Protein AF-A0A261ASK7-F1 (afdb_monomer)

Mean predicted aligned error: 10.1 Å

Structure (mmCIF, N/CA/C/O backbone):
data_AF-A0A261ASK7-F1
#
_entry.id   AF-A0A261ASK7-F1
#
loop_
_atom_site.group_PDB
_atom_site.id
_atom_site.type_symbol
_atom_site.label_atom_id
_atom_site.label_alt_id
_atom_site.label_comp_id
_atom_site.label_asym_id
_atom_site.label_entity_id
_atom_site.label_seq_id
_atom_site.pdbx_PDB_ins_code
_atom_site.Cartn_x
_atom_site.Cartn_y
_atom_site.Cartn_z
_atom_site.occupancy
_atom_site.B_iso_or_equiv
_atom_site.auth_seq_id
_atom_site.auth_comp_id
_atom_site.auth_asym_id
_atom_site.auth_atom_id
_atom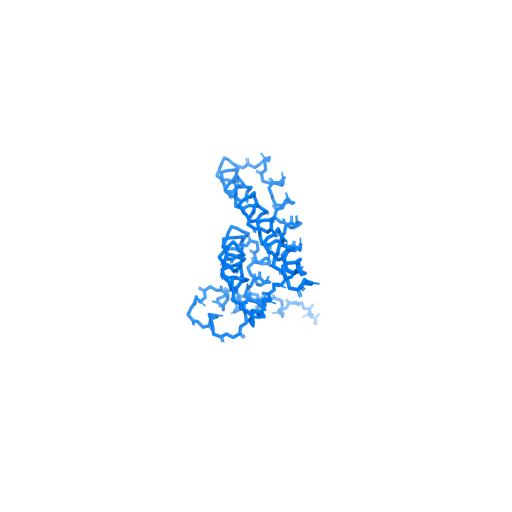_site.pdbx_PDB_model_num
ATOM 1 N N . MET A 1 1 ? 4.995 -22.409 45.321 1.00 31.39 1 MET A N 1
ATOM 2 C CA . MET A 1 1 ? 5.490 -22.522 43.933 1.00 31.39 1 MET A CA 1
ATOM 3 C C . MET A 1 1 ? 4.398 -22.013 43.014 1.00 31.39 1 MET A C 1
ATOM 5 O O . MET A 1 1 ? 3.400 -22.697 42.857 1.00 31.39 1 MET A O 1
ATOM 9 N N . ILE A 1 2 ? 4.539 -20.797 42.491 1.00 29.30 2 ILE A N 1
ATOM 10 C CA . ILE A 1 2 ? 3.655 -20.259 41.452 1.00 29.30 2 ILE A CA 1
ATOM 11 C C . ILE A 1 2 ? 4.586 -19.756 40.350 1.00 29.30 2 ILE A C 1
ATOM 13 O O . ILE A 1 2 ? 5.270 -18.753 40.522 1.00 29.30 2 ILE A O 1
ATOM 17 N N . TYR A 1 3 ? 4.673 -20.516 39.261 1.00 34.22 3 TYR A N 1
ATOM 18 C CA . TYR A 1 3 ? 5.207 -20.041 37.989 1.00 34.22 3 TYR A CA 1
ATOM 19 C C . TYR A 1 3 ? 4.064 -19.310 37.279 1.00 34.22 3 TYR A C 1
ATOM 21 O O . TYR A 1 3 ? 3.026 -19.921 37.044 1.00 34.22 3 TYR A O 1
ATOM 29 N N . SER A 1 4 ? 4.225 -18.026 36.953 1.00 28.73 4 SER A N 1
ATOM 30 C CA . SER A 1 4 ? 3.253 -17.304 36.121 1.00 28.73 4 SER A CA 1
ATOM 31 C C . SER A 1 4 ? 3.891 -16.109 35.400 1.00 28.73 4 SER A C 1
ATOM 33 O O . SER A 1 4 ? 4.009 -15.016 35.940 1.00 28.73 4 SER A O 1
ATOM 35 N N . GLU A 1 5 ? 4.302 -16.355 34.155 1.00 34.03 5 GLU A N 1
ATOM 36 C CA . GLU A 1 5 ? 4.111 -15.471 32.987 1.00 34.03 5 GLU A CA 1
ATOM 37 C C . GLU A 1 5 ? 4.637 -14.013 32.963 1.00 34.03 5 GLU A C 1
ATOM 39 O O . GLU A 1 5 ? 4.159 -13.206 32.168 1.00 34.03 5 GLU A O 1
ATOM 44 N N . SER A 1 6 ? 5.687 -13.639 33.697 1.00 30.03 6 SER A N 1
ATOM 45 C CA . SER A 1 6 ? 6.211 -12.253 33.626 1.00 30.03 6 SER A CA 1
ATOM 46 C C . SER A 1 6 ? 7.087 -11.905 32.403 1.00 30.03 6 SER A C 1
ATOM 48 O O . SER A 1 6 ? 7.513 -10.760 32.270 1.00 30.03 6 SER A O 1
ATOM 50 N N . TRP A 1 7 ? 7.342 -12.828 31.470 1.00 29.64 7 TRP A N 1
ATOM 51 C CA . TRP A 1 7 ? 8.271 -12.583 30.347 1.00 29.64 7 TRP A CA 1
ATOM 52 C C . TRP A 1 7 ? 7.623 -12.003 29.076 1.00 29.64 7 TRP A C 1
ATOM 54 O O . TRP A 1 7 ? 8.335 -11.538 28.188 1.00 29.64 7 TRP A O 1
ATOM 64 N N . LYS A 1 8 ? 6.285 -11.970 28.975 1.00 32.19 8 LYS A N 1
ATOM 65 C CA . LYS A 1 8 ? 5.580 -11.466 27.774 1.00 32.19 8 LYS A CA 1
ATOM 66 C C . LYS A 1 8 ? 5.340 -9.949 27.756 1.00 32.19 8 LYS A C 1
ATOM 68 O O . LYS A 1 8 ? 5.015 -9.409 26.704 1.00 32.19 8 LYS A O 1
ATOM 73 N N . LEU A 1 9 ? 5.518 -9.245 28.877 1.00 36.06 9 LEU A N 1
ATOM 74 C CA . LEU A 1 9 ? 5.141 -7.825 28.994 1.00 36.06 9 LEU A CA 1
ATOM 75 C C . LEU A 1 9 ? 6.312 -6.834 28.845 1.00 36.06 9 LEU A C 1
ATOM 77 O O . LEU A 1 9 ? 6.073 -5.674 28.527 1.00 36.06 9 LEU A O 1
ATOM 81 N N . GLY A 1 10 ? 7.569 -7.268 28.998 1.00 31.44 10 GLY A N 1
ATOM 82 C CA . GLY A 1 10 ? 8.743 -6.382 28.881 1.00 31.44 10 GLY A CA 1
ATOM 83 C C . GLY A 1 10 ? 9.212 -6.136 27.439 1.00 31.44 10 GLY A C 1
ATOM 84 O O . GLY A 1 10 ? 9.495 -5.004 27.051 1.00 31.44 10 GLY A O 1
ATOM 85 N N . PHE A 1 11 ? 9.219 -7.179 26.602 1.00 35.03 11 PHE A N 1
ATOM 86 C CA . PHE A 1 11 ? 9.649 -7.081 25.198 1.00 35.03 11 PHE A CA 1
ATOM 87 C C . PHE A 1 11 ? 8.652 -6.319 24.313 1.00 35.03 11 PHE A C 1
ATOM 89 O O . PHE A 1 11 ? 9.047 -5.633 23.372 1.00 35.03 11 PHE A O 1
ATOM 96 N N . GLY A 1 12 ? 7.358 -6.390 24.639 1.00 35.28 12 GLY A N 1
ATOM 97 C CA . GLY A 1 12 ? 6.292 -5.766 23.857 1.00 35.28 12 GLY A CA 1
ATOM 98 C C . GLY A 1 12 ? 6.194 -4.244 23.990 1.00 35.28 12 GLY A C 1
ATOM 99 O O . GLY A 1 12 ? 5.526 -3.633 23.162 1.00 35.28 12 GLY A O 1
ATOM 100 N N . VAL A 1 13 ? 6.835 -3.632 24.994 1.00 39.91 13 VAL A N 1
ATOM 101 C CA . VAL A 1 13 ? 6.828 -2.172 25.222 1.00 39.91 13 VAL A CA 1
ATOM 102 C C . VAL A 1 13 ? 8.097 -1.526 24.660 1.00 39.91 13 VAL A C 1
ATOM 104 O O . VAL A 1 13 ? 8.025 -0.495 23.996 1.00 39.91 13 VAL A O 1
ATOM 107 N N . GLN A 1 14 ? 9.254 -2.173 24.820 1.00 39.03 14 GLN A N 1
ATOM 108 C CA . GLN A 1 14 ? 10.535 -1.656 24.327 1.00 39.03 14 GLN A CA 1
ATOM 109 C C . GLN A 1 14 ? 10.662 -1.738 22.794 1.00 39.03 14 GLN A C 1
ATOM 111 O O . GLN A 1 14 ? 11.279 -0.873 22.173 1.00 39.03 14 GLN A O 1
ATOM 116 N N . PHE A 1 15 ? 10.022 -2.730 22.165 1.00 43.06 15 PHE A N 1
ATOM 117 C CA . PHE A 1 15 ? 9.934 -2.835 20.704 1.00 43.06 15 PHE A CA 1
ATOM 118 C C . PHE A 1 15 ? 8.861 -1.892 20.117 1.00 43.06 15 PHE A C 1
ATOM 120 O O . PHE A 1 15 ? 9.067 -1.311 19.052 1.00 43.06 15 PHE A O 1
ATOM 127 N N . ARG A 1 16 ? 7.785 -1.617 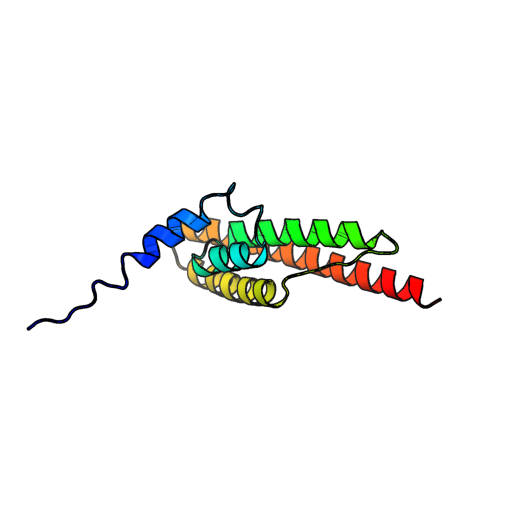20.878 1.00 43.84 16 ARG A N 1
ATOM 128 C CA . ARG A 1 16 ? 6.777 -0.582 20.568 1.00 43.84 16 ARG A CA 1
ATOM 129 C C . ARG A 1 16 ? 7.404 0.813 20.497 1.00 43.84 16 ARG A C 1
ATOM 131 O O . ARG A 1 16 ? 7.103 1.563 19.579 1.00 43.84 16 ARG A O 1
ATOM 138 N N . GLN A 1 17 ? 8.304 1.129 21.435 1.00 46.81 17 GLN A N 1
ATOM 139 C CA . GLN A 1 17 ? 9.055 2.389 21.450 1.00 46.81 17 GLN A CA 1
ATOM 140 C C . GLN A 1 17 ? 10.066 2.469 20.294 1.00 46.81 17 GLN A C 1
ATOM 142 O O . GLN A 1 17 ? 10.216 3.525 19.691 1.00 46.81 17 GLN A O 1
ATOM 147 N N . LYS A 1 18 ? 10.723 1.350 19.948 1.00 50.41 18 LYS A N 1
ATOM 148 C CA . LYS A 1 18 ? 11.684 1.292 18.835 1.00 50.41 18 LYS A CA 1
ATOM 149 C C . LYS A 1 18 ? 11.026 1.604 17.490 1.00 50.41 18 LYS A C 1
ATOM 151 O O . LYS A 1 18 ? 11.521 2.460 16.780 1.00 50.41 18 LYS A O 1
ATOM 156 N N . CYS A 1 19 ? 9.879 1.015 17.161 1.00 50.59 19 CYS A N 1
ATOM 157 C CA . CYS A 1 19 ? 9.236 1.267 15.862 1.00 50.59 19 CYS A CA 1
ATOM 158 C C . CYS A 1 19 ? 8.552 2.642 15.730 1.00 50.59 19 CYS A C 1
ATOM 160 O O . CYS A 1 19 ? 8.049 2.976 14.659 1.00 50.59 19 CYS A O 1
ATOM 162 N N . LEU A 1 20 ? 8.530 3.445 16.799 1.00 51.38 20 LEU A N 1
ATOM 163 C CA . LEU A 1 20 ? 8.017 4.818 16.796 1.00 51.38 20 LEU A CA 1
ATOM 164 C C . LEU A 1 20 ? 9.117 5.869 16.578 1.00 51.38 20 LEU A C 1
ATOM 166 O O . LEU A 1 20 ? 8.794 7.032 16.338 1.00 51.38 20 LEU A O 1
ATOM 170 N N . ASP A 1 21 ? 10.394 5.482 16.622 1.00 53.50 21 ASP A N 1
ATOM 171 C CA . ASP A 1 21 ? 11.505 6.398 16.375 1.00 53.50 21 ASP A CA 1
ATOM 172 C C . ASP A 1 21 ? 11.833 6.455 14.874 1.00 53.50 21 ASP A C 1
ATOM 174 O O . ASP A 1 21 ? 12.490 5.583 14.304 1.00 53.50 21 ASP A O 1
ATOM 178 N N . ARG A 1 22 ? 11.313 7.484 14.200 1.00 49.38 22 ARG A N 1
ATOM 179 C CA . ARG A 1 22 ? 11.429 7.663 12.744 1.00 49.38 22 ARG A CA 1
ATOM 180 C C . ARG A 1 22 ? 12.882 7.881 12.285 1.00 49.38 22 ARG A C 1
ATOM 182 O O . ARG A 1 22 ? 13.169 7.667 11.106 1.00 49.38 22 ARG A O 1
ATOM 189 N N . GLU A 1 23 ? 13.785 8.295 13.182 1.00 47.47 23 GLU A N 1
ATOM 190 C CA . GLU A 1 23 ? 15.163 8.688 12.847 1.00 47.47 23 GLU A CA 1
ATOM 191 C C . GLU A 1 23 ? 16.166 7.525 12.885 1.00 47.47 23 GLU A C 1
ATOM 193 O O . GLU A 1 23 ? 17.071 7.477 12.054 1.00 47.47 23 GLU A O 1
ATOM 198 N N . VAL A 1 24 ? 15.971 6.526 13.754 1.00 46.28 24 VAL A N 1
ATOM 199 C CA . VAL A 1 24 ? 16.860 5.344 13.833 1.00 46.28 24 VAL A CA 1
ATOM 200 C C . VAL A 1 24 ? 16.585 4.334 12.701 1.00 46.28 24 VAL A C 1
ATOM 202 O O . VAL A 1 24 ? 17.468 3.576 12.300 1.00 46.28 24 VAL A O 1
ATOM 205 N N . PHE A 1 25 ? 15.373 4.338 12.134 1.00 46.66 25 PHE A N 1
ATOM 206 C CA . PHE A 1 25 ? 14.896 3.291 11.214 1.00 46.66 25 PHE A CA 1
ATOM 207 C C . PHE A 1 25 ? 15.017 3.612 9.721 1.00 46.66 25 PHE A C 1
ATOM 209 O O . PHE A 1 25 ? 15.035 2.686 8.910 1.00 46.66 25 PHE A O 1
ATOM 216 N N . LYS A 1 26 ? 15.188 4.884 9.338 1.00 44.19 26 LYS A N 1
ATOM 217 C CA . LYS A 1 26 ? 15.446 5.274 7.936 1.00 44.19 26 LYS A CA 1
ATOM 218 C C . LYS A 1 26 ? 16.784 4.740 7.389 1.00 44.19 26 LYS A C 1
ATOM 220 O O . LYS A 1 26 ? 17.020 4.839 6.191 1.00 44.19 26 LYS A O 1
ATOM 225 N N . ILE A 1 27 ? 17.641 4.188 8.257 1.00 48.12 27 ILE A N 1
ATOM 226 C CA . ILE A 1 27 ? 19.047 3.875 7.968 1.00 48.12 27 ILE A CA 1
ATOM 227 C C . ILE A 1 27 ? 19.314 2.364 7.785 1.00 48.12 27 ILE A C 1
ATOM 229 O O . ILE A 1 27 ? 20.294 2.023 7.131 1.00 48.12 27 ILE A O 1
ATOM 233 N N . VAL A 1 28 ? 18.479 1.442 8.303 1.00 47.84 28 VAL A N 1
ATOM 234 C CA . VAL A 1 28 ? 18.893 0.018 8.416 1.00 47.84 28 VAL A CA 1
ATOM 235 C C . VAL A 1 28 ? 18.136 -0.969 7.515 1.00 47.84 28 VAL A C 1
ATOM 237 O O . VAL A 1 28 ? 18.798 -1.807 6.914 1.00 47.84 28 VAL A O 1
ATOM 240 N N . ASN A 1 29 ? 16.807 -0.899 7.351 1.00 67.06 29 ASN A N 1
ATOM 241 C CA . ASN A 1 29 ? 16.081 -1.758 6.395 1.00 67.06 29 ASN A CA 1
ATOM 242 C C . ASN A 1 29 ? 14.594 -1.349 6.291 1.00 67.06 29 ASN A C 1
ATOM 244 O O . ASN A 1 29 ? 13.851 -1.559 7.256 1.00 67.06 29 ASN A O 1
ATOM 248 N N . PRO A 1 30 ? 14.112 -0.822 5.149 1.00 68.25 30 PRO A N 1
ATOM 249 C CA . PRO A 1 30 ? 12.695 -0.492 4.960 1.00 68.25 30 PRO A CA 1
ATOM 250 C C . PRO A 1 30 ? 11.734 -1.658 5.256 1.00 68.25 30 PRO A C 1
ATOM 252 O O . PRO A 1 30 ? 10.616 -1.431 5.717 1.00 68.25 30 PRO A O 1
ATOM 255 N N . ASN A 1 31 ? 12.172 -2.910 5.076 1.00 74.62 31 ASN A N 1
ATOM 256 C CA . ASN A 1 31 ? 11.322 -4.090 5.278 1.00 74.62 31 ASN A CA 1
ATOM 257 C C . ASN A 1 31 ? 11.021 -4.385 6.732 1.00 74.62 31 ASN A C 1
ATOM 259 O O . ASN A 1 31 ? 9.892 -4.741 7.064 1.00 74.62 31 ASN A O 1
ATOM 263 N N . ASP A 1 32 ? 12.028 -4.273 7.590 1.00 74.56 32 ASP A N 1
ATOM 264 C CA . ASP A 1 32 ? 11.872 -4.585 9.008 1.00 74.56 32 ASP A CA 1
ATOM 265 C C . ASP A 1 32 ? 11.002 -3.523 9.680 1.00 74.56 32 ASP A C 1
ATOM 267 O O . ASP A 1 32 ? 10.172 -3.833 10.535 1.00 74.56 32 ASP A O 1
ATOM 271 N N . TYR A 1 33 ? 11.113 -2.276 9.213 1.00 78.06 33 TYR A N 1
ATOM 272 C CA . TYR A 1 33 ? 10.233 -1.199 9.635 1.00 78.06 33 TYR A CA 1
ATOM 273 C C . TYR A 1 33 ? 8.786 -1.412 9.163 1.00 78.06 33 TYR A C 1
ATOM 275 O O . TYR A 1 33 ? 7.861 -1.326 9.972 1.00 78.06 33 TYR A O 1
ATOM 283 N N . LEU A 1 34 ? 8.578 -1.776 7.891 1.00 80.81 34 LEU A N 1
ATOM 284 C CA . LEU A 1 34 ? 7.249 -2.097 7.355 1.00 80.81 34 LEU A CA 1
ATOM 285 C C . LEU A 1 34 ? 6.583 -3.265 8.089 1.00 80.81 34 LEU A C 1
ATOM 287 O O . LEU A 1 34 ? 5.415 -3.161 8.467 1.00 80.81 34 LEU A O 1
ATOM 291 N N . ARG A 1 35 ? 7.330 -4.346 8.343 1.00 81.31 35 ARG A N 1
ATOM 292 C CA . ARG A 1 35 ? 6.854 -5.479 9.150 1.00 81.31 35 ARG A CA 1
ATOM 293 C C . ARG A 1 35 ? 6.445 -5.032 10.539 1.00 81.31 35 ARG A C 1
ATOM 295 O O . ARG A 1 35 ? 5.357 -5.370 10.993 1.00 81.31 35 ARG A O 1
ATOM 302 N N . CYS A 1 36 ? 7.268 -4.203 11.176 1.00 83.06 36 CYS A N 1
ATOM 303 C CA . CYS A 1 36 ? 6.946 -3.712 12.502 1.00 83.06 36 CYS A CA 1
ATOM 304 C C . CYS A 1 36 ? 5.639 -2.902 12.524 1.00 83.06 36 CYS A C 1
ATOM 306 O O . CYS A 1 36 ? 4.778 -3.128 13.375 1.00 83.06 36 CYS A O 1
ATOM 308 N N . LEU A 1 37 ? 5.450 -1.987 11.569 1.00 84.00 37 LEU A N 1
ATOM 309 C CA . LEU A 1 37 ? 4.207 -1.219 11.469 1.00 84.00 37 LEU A CA 1
ATOM 310 C C . LEU A 1 37 ? 2.990 -2.132 11.252 1.00 84.00 37 LEU A C 1
ATOM 312 O O . LEU A 1 37 ? 1.947 -1.910 11.872 1.00 84.00 37 LEU A O 1
ATOM 316 N N . ALA A 1 38 ? 3.125 -3.169 10.420 1.00 85.12 38 ALA A N 1
ATOM 317 C CA . ALA A 1 38 ? 2.067 -4.145 10.175 1.00 85.12 38 ALA A CA 1
ATOM 318 C C . ALA A 1 38 ? 1.705 -4.938 11.444 1.00 85.12 38 ALA A C 1
ATOM 320 O O . ALA A 1 38 ? 0.524 -5.078 11.766 1.00 85.12 38 ALA A O 1
ATOM 321 N N . ASP A 1 39 ? 2.705 -5.403 12.195 1.00 83.81 39 ASP A N 1
ATOM 322 C CA . ASP A 1 39 ? 2.514 -6.209 13.407 1.00 83.81 39 ASP A CA 1
ATOM 323 C C . ASP A 1 39 ? 1.872 -5.420 14.554 1.00 83.81 39 ASP A C 1
ATOM 325 O O . ASP A 1 39 ? 1.077 -5.966 15.321 1.00 83.81 39 ASP A O 1
ATOM 329 N N . TYR A 1 40 ? 2.140 -4.114 14.639 1.00 82.69 40 TYR A N 1
ATOM 330 C CA . TYR A 1 40 ? 1.493 -3.221 15.607 1.00 82.69 40 TYR A CA 1
ATOM 331 C C . TYR A 1 40 ? 0.171 -2.615 15.118 1.00 82.69 40 TYR A C 1
ATOM 333 O O . TYR A 1 40 ? -0.407 -1.764 15.800 1.00 82.69 40 TYR A O 1
ATOM 341 N N . GLY A 1 41 ? -0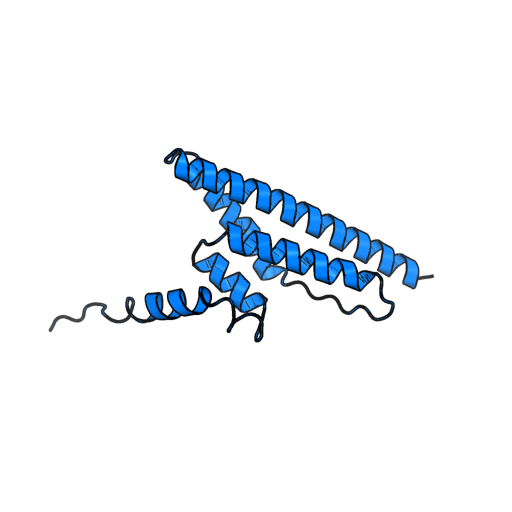.327 -3.035 13.952 1.00 83.50 41 GLY A N 1
ATOM 342 C CA . GLY A 1 41 ? -1.590 -2.557 13.394 1.00 83.50 41 GLY A CA 1
ATOM 343 C C . GLY A 1 41 ? -1.574 -1.088 12.966 1.00 83.50 41 GLY A C 1
ATOM 344 O O . GLY A 1 41 ? -2.634 -0.480 12.819 1.00 83.50 41 GLY A O 1
ATOM 345 N N . GLN A 1 42 ? -0.391 -0.509 12.743 1.00 87.00 42 GLN A N 1
ATOM 346 C CA . GLN A 1 42 ? -0.203 0.846 12.216 1.00 87.00 42 GLN A CA 1
ATOM 347 C C . GLN A 1 42 ? -0.381 0.857 10.687 1.00 87.00 42 GLN A C 1
ATOM 349 O O . GLN A 1 42 ? 0.482 1.319 9.939 1.00 87.00 42 GLN A O 1
ATOM 354 N N . TYR A 1 43 ? -1.513 0.326 10.211 1.00 90.38 43 TYR A N 1
ATOM 355 C CA . TYR A 1 43 ? -1.756 0.051 8.791 1.00 90.38 43 TYR A CA 1
ATOM 356 C C . TYR A 1 43 ? -1.689 1.303 7.918 1.00 90.38 43 TYR A C 1
ATOM 358 O O . TYR A 1 43 ? -1.087 1.262 6.853 1.00 90.38 43 TYR A O 1
ATOM 366 N N . ALA A 1 44 ? -2.239 2.430 8.380 1.00 89.06 44 ALA A N 1
ATOM 367 C CA . ALA A 1 44 ? -2.191 3.681 7.626 1.00 89.06 44 ALA A CA 1
ATOM 368 C C . ALA A 1 44 ? -0.744 4.153 7.384 1.00 89.06 44 ALA A C 1
ATOM 370 O O . ALA A 1 44 ? -0.386 4.495 6.262 1.00 89.06 44 ALA A O 1
ATOM 371 N N . ALA A 1 45 ? 0.107 4.118 8.414 1.00 87.44 45 ALA A N 1
ATOM 372 C CA . ALA A 1 45 ? 1.512 4.503 8.282 1.00 87.44 45 ALA A CA 1
ATOM 373 C C . ALA A 1 45 ? 2.288 3.531 7.377 1.00 87.44 45 ALA A C 1
ATOM 375 O O . ALA A 1 45 ? 3.076 3.965 6.540 1.00 87.44 45 ALA A O 1
ATOM 376 N N . ALA A 1 46 ? 2.034 2.225 7.509 1.00 88.69 46 ALA A N 1
ATOM 377 C CA . ALA A 1 46 ? 2.669 1.202 6.682 1.00 88.69 46 ALA A CA 1
ATOM 378 C C . ALA A 1 46 ? 2.301 1.341 5.195 1.00 88.69 46 ALA A C 1
ATOM 380 O O . ALA A 1 46 ? 3.176 1.285 4.335 1.00 88.69 46 ALA A O 1
ATOM 381 N N . LEU A 1 47 ? 1.018 1.567 4.891 1.00 91.75 47 LEU A N 1
ATOM 382 C CA . LEU A 1 47 ? 0.530 1.741 3.519 1.00 91.75 47 LEU A CA 1
ATOM 383 C C . LEU A 1 47 ? 1.077 3.019 2.882 1.00 91.75 47 LEU A C 1
ATOM 385 O O . LEU A 1 47 ? 1.466 3.009 1.718 1.00 91.75 47 LEU A O 1
ATOM 389 N N . GLN A 1 48 ? 1.164 4.101 3.658 1.00 89.75 48 GLN A N 1
ATOM 390 C CA . GLN A 1 48 ? 1.754 5.352 3.194 1.00 89.75 48 GLN A CA 1
ATOM 391 C C . GLN A 1 48 ? 3.246 5.182 2.869 1.00 89.75 48 GLN A C 1
ATOM 393 O O . GLN A 1 48 ? 3.701 5.638 1.824 1.00 89.75 48 GLN A O 1
ATOM 398 N N . LEU A 1 49 ? 3.987 4.444 3.701 1.00 88.00 49 LEU A N 1
ATOM 399 C CA . LEU A 1 49 ? 5.386 4.123 3.426 1.00 88.00 49 LEU A CA 1
ATOM 400 C C . LEU A 1 49 ? 5.553 3.232 2.186 1.00 88.00 49 LEU A C 1
ATOM 402 O O . LEU A 1 49 ? 6.463 3.467 1.398 1.00 88.00 49 LEU A O 1
ATOM 406 N N . ILE A 1 50 ? 4.688 2.233 1.976 1.00 89.25 50 ILE A N 1
ATOM 407 C CA . ILE A 1 50 ? 4.731 1.420 0.748 1.00 89.25 50 ILE A CA 1
ATOM 408 C C . ILE A 1 50 ? 4.492 2.292 -0.475 1.00 89.25 50 ILE A C 1
ATOM 410 O O . ILE A 1 50 ? 5.242 2.181 -1.437 1.00 89.25 50 ILE A O 1
ATOM 414 N N . ALA A 1 51 ? 3.497 3.179 -0.439 1.00 89.06 51 ALA A N 1
ATOM 415 C CA . ALA A 1 51 ? 3.237 4.099 -1.537 1.00 89.06 51 ALA A CA 1
ATOM 416 C C . ALA A 1 51 ? 4.487 4.933 -1.889 1.00 89.06 51 ALA A C 1
ATOM 418 O O . ALA A 1 51 ? 4.828 5.050 -3.065 1.00 89.06 51 ALA A O 1
ATOM 419 N N . GLU A 1 52 ? 5.203 5.446 -0.884 1.00 88.00 52 GLU A N 1
ATOM 420 C CA . GLU A 1 52 ? 6.464 6.178 -1.074 1.00 88.00 52 GLU A CA 1
ATOM 421 C C . GLU A 1 52 ? 7.581 5.291 -1.653 1.00 88.00 52 GLU A C 1
ATOM 423 O O . GLU A 1 52 ? 8.265 5.699 -2.591 1.00 88.00 52 GLU A O 1
ATOM 428 N N . VAL A 1 53 ? 7.764 4.075 -1.127 1.00 87.00 53 VAL A N 1
ATOM 429 C CA . VAL A 1 53 ? 8.788 3.129 -1.607 1.00 87.00 53 VAL A CA 1
ATOM 430 C C . VAL A 1 53 ? 8.520 2.734 -3.057 1.00 87.00 53 VAL A C 1
ATOM 432 O O . VAL A 1 53 ? 9.424 2.783 -3.885 1.00 87.00 53 VAL A O 1
ATOM 435 N N . VAL A 1 54 ? 7.276 2.394 -3.391 1.00 89.00 54 VAL A N 1
ATOM 436 C CA . VAL A 1 54 ? 6.886 1.991 -4.747 1.00 89.00 54 VAL A CA 1
ATOM 437 C C . VAL A 1 54 ? 7.099 3.130 -5.733 1.00 89.00 54 VAL A C 1
ATOM 439 O O . VAL A 1 54 ? 7.626 2.908 -6.818 1.00 89.00 54 VAL A O 1
ATOM 442 N N . GLU A 1 55 ? 6.759 4.360 -5.358 1.00 88.62 55 GLU A N 1
ATOM 443 C CA . GLU A 1 55 ? 7.010 5.537 -6.190 1.00 88.62 55 GLU A CA 1
ATOM 444 C C . GLU A 1 55 ? 8.508 5.781 -6.421 1.00 88.62 55 GLU A C 1
ATOM 446 O O . GLU A 1 55 ? 8.930 6.002 -7.559 1.00 88.62 55 GLU A O 1
ATOM 451 N N . GLN A 1 56 ? 9.329 5.664 -5.373 1.00 86.56 56 GLN A N 1
ATOM 452 C CA . GLN A 1 56 ? 10.785 5.767 -5.490 1.00 86.56 56 GLN A CA 1
ATOM 453 C C . GLN A 1 56 ? 11.357 4.696 -6.421 1.00 86.56 56 GLN A C 1
ATOM 455 O O . GLN A 1 56 ? 12.138 5.026 -7.313 1.00 86.56 56 GLN A O 1
ATOM 460 N N . GLU A 1 57 ? 10.959 3.434 -6.264 1.00 86.19 57 GLU A N 1
ATOM 461 C CA . GLU A 1 57 ? 11.404 2.349 -7.145 1.00 86.19 57 GLU A CA 1
ATOM 462 C C . GLU A 1 57 ? 10.909 2.532 -8.585 1.00 86.19 57 GLU A C 1
ATOM 464 O O . GLU A 1 57 ? 11.676 2.327 -9.523 1.00 86.19 57 GLU A O 1
ATOM 469 N N . THR A 1 58 ? 9.676 3.007 -8.776 1.00 87.75 58 THR A N 1
ATOM 470 C CA . THR A 1 58 ? 9.123 3.306 -10.109 1.00 87.75 58 THR A CA 1
ATOM 471 C C . THR A 1 58 ? 9.949 4.374 -10.819 1.00 87.75 58 THR A C 1
ATOM 473 O O . THR A 1 58 ? 10.301 4.208 -11.983 1.00 87.75 58 THR A O 1
ATOM 476 N N . SER A 1 59 ? 10.332 5.449 -10.119 1.00 86.12 59 SER A N 1
ATOM 477 C CA . SER A 1 59 ? 11.148 6.521 -10.711 1.00 86.12 59 SER A CA 1
ATOM 478 C C . SER A 1 59 ? 12.513 6.033 -11.211 1.00 86.12 59 SER A C 1
ATOM 480 O O . SER A 1 59 ? 13.039 6.558 -12.198 1.00 86.12 59 SER A O 1
ATOM 482 N N . LYS A 1 60 ? 13.068 4.987 -10.581 1.00 85.12 60 LYS A N 1
ATOM 483 C CA . LYS A 1 60 ? 14.355 4.402 -10.971 1.00 85.12 60 LYS A CA 1
ATOM 484 C C . LYS A 1 60 ? 14.260 3.648 -12.289 1.00 85.12 60 LYS A C 1
ATOM 486 O O . LYS A 1 60 ? 15.244 3.665 -13.011 1.00 85.12 60 LYS A O 1
ATOM 491 N N . LEU A 1 61 ? 13.110 3.057 -12.635 1.00 81.69 61 LEU A N 1
ATOM 492 C CA . LEU A 1 61 ? 12.917 2.267 -13.866 1.00 81.69 61 LEU A CA 1
ATOM 493 C C . LEU A 1 61 ? 13.185 3.050 -15.159 1.00 81.69 61 LEU A C 1
ATOM 495 O O . LEU A 1 61 ? 13.377 2.454 -16.207 1.00 81.69 61 LEU A O 1
ATOM 499 N N . SER A 1 62 ? 13.245 4.380 -15.097 1.00 72.94 62 SER A N 1
ATOM 500 C CA . SER A 1 62 ? 13.671 5.218 -16.224 1.00 72.94 62 SER A CA 1
ATOM 501 C C . SER A 1 62 ? 15.179 5.146 -16.529 1.00 72.94 62 SER A C 1
ATOM 503 O O . SER A 1 62 ? 15.625 5.665 -17.552 1.00 72.94 62 SER A O 1
ATOM 505 N N . GLN A 1 63 ? 15.980 4.524 -15.655 1.00 76.12 63 GLN A N 1
ATOM 506 C CA . GLN A 1 63 ? 17.438 4.471 -15.763 1.00 76.12 63 GLN A CA 1
ATOM 507 C C . GLN A 1 63 ? 17.917 3.152 -16.409 1.00 76.12 63 GLN A C 1
ATOM 509 O O . GLN A 1 63 ? 17.448 2.082 -16.026 1.00 76.12 63 GLN A O 1
ATOM 514 N N . PRO A 1 64 ? 18.911 3.173 -17.320 1.00 64.62 64 PRO A N 1
ATOM 515 C CA . PRO A 1 64 ? 19.380 1.975 -18.039 1.00 64.62 64 PRO A CA 1
ATOM 516 C C . PRO A 1 64 ? 19.941 0.849 -17.152 1.00 64.62 64 PRO A C 1
ATOM 518 O O . PRO A 1 64 ? 20.002 -0.304 -17.561 1.00 64.62 64 PRO A O 1
ATOM 521 N N . ASN A 1 65 ? 20.385 1.174 -15.938 1.00 66.81 65 ASN A N 1
ATOM 522 C CA . ASN A 1 65 ? 20.951 0.246 -14.956 1.00 66.81 65 ASN A CA 1
ATOM 523 C C . ASN A 1 65 ? 20.084 0.138 -13.690 1.00 66.81 65 ASN A C 1
ATOM 525 O O . ASN A 1 65 ? 20.591 -0.197 -12.615 1.00 66.81 65 ASN A O 1
ATOM 529 N N . ALA A 1 66 ? 18.794 0.456 -13.801 1.00 68.88 66 ALA A N 1
ATOM 530 C CA . ALA A 1 66 ? 17.873 0.445 -12.681 1.00 68.88 66 ALA A CA 1
ATOM 531 C C . ALA A 1 66 ? 17.781 -0.950 -12.060 1.00 68.88 66 ALA A C 1
ATOM 533 O O . ALA A 1 66 ? 17.231 -1.884 -12.640 1.00 68.88 66 ALA A O 1
ATOM 534 N N . ARG A 1 67 ? 18.291 -1.088 -10.837 1.00 70.56 67 ARG A N 1
ATOM 535 C CA . ARG A 1 67 ? 18.002 -2.244 -9.995 1.00 70.56 67 ARG A CA 1
ATOM 536 C C . ARG A 1 67 ? 16.914 -1.848 -9.021 1.00 70.56 67 ARG A C 1
ATOM 538 O O . ARG A 1 67 ? 17.193 -1.179 -8.028 1.00 70.56 67 ARG A O 1
ATOM 545 N N . THR A 1 68 ? 15.688 -2.248 -9.323 1.00 73.69 68 THR A N 1
ATOM 546 C CA . THR A 1 68 ? 14.570 -2.011 -8.417 1.00 73.69 68 THR A CA 1
ATOM 547 C C . THR A 1 68 ? 14.439 -3.123 -7.400 1.00 73.69 68 THR A C 1
ATOM 549 O O . THR A 1 68 ? 14.726 -4.288 -7.690 1.00 73.69 68 THR A O 1
ATOM 552 N N . TRP A 1 69 ? 13.965 -2.775 -6.214 1.00 78.12 69 TRP A N 1
ATOM 553 C CA . TRP A 1 69 ? 13.702 -3.745 -5.167 1.00 78.12 69 TRP A CA 1
ATOM 554 C C . TRP A 1 69 ? 12.441 -3.379 -4.394 1.00 78.12 69 TRP A C 1
ATOM 556 O O . TRP A 1 69 ? 12.359 -2.313 -3.795 1.00 78.12 69 TRP A O 1
ATOM 566 N N . LEU A 1 70 ? 11.475 -4.298 -4.381 1.00 82.25 70 LEU A N 1
ATOM 567 C CA . LEU A 1 70 ? 10.247 -4.173 -3.606 1.00 82.25 70 LEU A CA 1
ATOM 568 C C . LEU A 1 70 ? 10.092 -5.352 -2.641 1.00 82.25 70 LEU A C 1
ATOM 570 O O . LEU A 1 70 ? 10.350 -6.502 -3.016 1.00 82.25 70 LEU A O 1
ATOM 574 N N . PRO A 1 71 ? 9.618 -5.115 -1.409 1.00 82.69 71 PRO A N 1
ATOM 575 C CA . PRO A 1 71 ? 9.365 -6.182 -0.452 1.00 82.69 71 PRO A CA 1
ATOM 576 C C . PRO A 1 71 ? 8.000 -6.833 -0.634 1.00 82.69 71 PRO A C 1
ATOM 578 O O . PRO A 1 71 ? 7.124 -6.724 0.224 1.00 82.69 71 PRO A O 1
ATOM 581 N N . TYR A 1 72 ? 7.840 -7.563 -1.736 1.00 83.06 72 TYR A N 1
ATOM 582 C CA . TYR A 1 72 ? 6.565 -8.159 -2.146 1.00 83.06 72 TYR A CA 1
ATOM 583 C C . TYR A 1 72 ? 5.864 -8.954 -1.038 1.00 83.06 72 TYR A C 1
ATOM 585 O O . TYR A 1 72 ? 4.671 -8.773 -0.828 1.00 83.06 72 TYR A O 1
ATOM 593 N N . GLY A 1 73 ? 6.602 -9.768 -0.275 1.00 86.12 73 GLY A N 1
ATOM 594 C CA . GLY A 1 73 ? 6.007 -10.556 0.810 1.00 86.12 73 GLY A CA 1
ATOM 595 C C . GLY A 1 73 ? 5.428 -9.705 1.946 1.00 86.12 73 GLY A C 1
ATOM 596 O O . GLY A 1 73 ? 4.390 -10.045 2.497 1.00 86.12 73 GLY A O 1
ATOM 597 N N . VAL A 1 74 ? 6.069 -8.580 2.278 1.00 85.56 74 VAL A N 1
ATOM 598 C CA . VAL A 1 74 ? 5.576 -7.669 3.327 1.00 85.56 74 VAL A CA 1
ATOM 599 C C . VAL A 1 74 ? 4.392 -6.850 2.813 1.00 85.56 74 VAL A C 1
ATOM 601 O O . VAL A 1 74 ? 3.446 -6.606 3.559 1.00 85.56 74 VAL A O 1
ATOM 604 N N . ILE A 1 75 ? 4.427 -6.453 1.536 1.00 88.94 75 ILE A N 1
ATOM 605 C CA . ILE A 1 75 ? 3.331 -5.735 0.878 1.00 88.94 75 ILE A CA 1
ATOM 606 C C . ILE A 1 75 ? 2.074 -6.611 0.843 1.00 88.94 75 ILE A C 1
ATOM 608 O O . ILE A 1 75 ? 1.021 -6.158 1.282 1.00 88.94 75 ILE A O 1
ATOM 612 N N . ASP A 1 76 ? 2.182 -7.862 0.389 1.00 90.31 76 ASP A N 1
ATOM 613 C CA . ASP A 1 76 ? 1.052 -8.798 0.318 1.00 90.31 76 ASP A CA 1
ATOM 614 C C . ASP A 1 76 ? 0.431 -9.046 1.701 1.00 90.31 76 ASP A C 1
ATOM 616 O O . ASP A 1 76 ? -0.776 -8.891 1.902 1.00 90.31 76 ASP A O 1
ATOM 620 N N . GLU A 1 77 ? 1.268 -9.315 2.705 1.00 89.56 77 GLU A N 1
ATOM 621 C CA . GLU A 1 77 ? 0.803 -9.518 4.076 1.00 89.56 77 GLU A CA 1
ATOM 622 C C . GLU A 1 77 ? 0.099 -8.272 4.638 1.00 89.56 77 GLU A C 1
ATOM 624 O O . GLU A 1 77 ? -0.962 -8.381 5.263 1.00 89.56 77 GLU A O 1
ATOM 629 N N . LEU A 1 78 ? 0.641 -7.076 4.384 1.00 91.31 78 LEU A N 1
ATOM 630 C CA . LEU A 1 78 ? 0.009 -5.828 4.800 1.00 91.31 78 LEU A CA 1
ATOM 631 C C . LEU A 1 78 ? -1.327 -5.610 4.079 1.00 91.31 78 LEU A C 1
ATOM 633 O O . LEU A 1 78 ? -2.308 -5.224 4.721 1.00 91.31 78 LEU A O 1
ATOM 637 N N . MET A 1 79 ? -1.390 -5.870 2.773 1.00 92.75 79 MET A N 1
ATOM 638 C CA . MET A 1 79 ? -2.611 -5.778 1.968 1.00 92.75 79 MET A CA 1
ATOM 639 C C . MET A 1 79 ? -3.641 -6.846 2.350 1.00 92.75 79 MET A C 1
ATOM 641 O O . MET A 1 79 ? -4.834 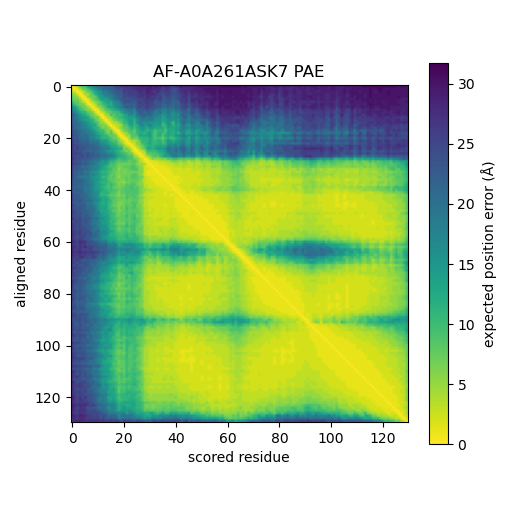-6.650 2.139 1.00 92.75 79 MET A O 1
ATOM 645 N N . LYS A 1 80 ? -3.255 -7.940 2.995 1.00 93.94 80 LYS A N 1
ATOM 646 C CA . LYS A 1 80 ? -4.222 -8.857 3.601 1.00 93.94 80 LYS A CA 1
ATOM 647 C C . LYS A 1 80 ? -4.711 -8.341 4.958 1.00 93.94 80 LYS A C 1
ATOM 649 O O . LYS A 1 80 ? -5.905 -8.092 5.140 1.00 93.94 80 LYS A O 1
ATOM 654 N N . LYS A 1 81 ? -3.786 -8.089 5.889 1.00 92.56 81 LYS A N 1
ATOM 655 C CA . LYS A 1 81 ? -4.090 -7.675 7.272 1.00 92.56 81 LYS A CA 1
ATOM 656 C C . LYS A 1 81 ? -4.875 -6.361 7.347 1.00 92.56 81 LYS A C 1
ATOM 658 O O . LYS A 1 81 ? -5.770 -6.215 8.180 1.00 92.56 81 LYS A O 1
ATOM 663 N N . SER A 1 82 ? -4.574 -5.397 6.474 1.00 93.00 82 SER A N 1
ATOM 664 C CA . SER A 1 82 ? -5.296 -4.118 6.457 1.00 93.00 82 SER A CA 1
ATOM 665 C C . SER A 1 82 ? -6.722 -4.241 5.906 1.00 93.00 82 SER A C 1
ATOM 667 O O . SER A 1 82 ? -7.593 -3.507 6.360 1.00 93.00 82 SER A O 1
ATOM 669 N N . ALA A 1 83 ? -7.014 -5.207 5.027 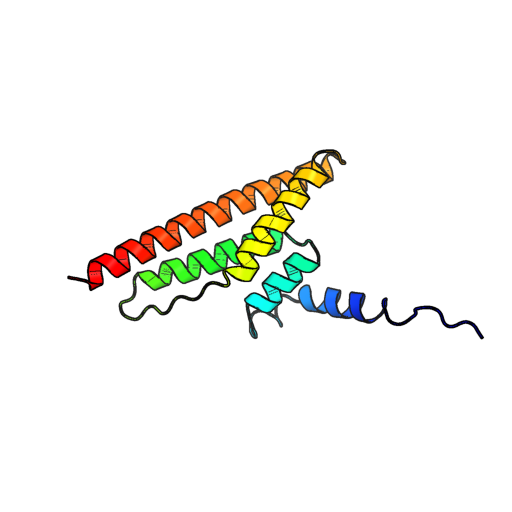1.00 94.06 83 ALA A N 1
ATOM 670 C CA . ALA A 1 83 ? -8.383 -5.486 4.574 1.00 94.06 83 ALA A CA 1
ATOM 671 C C . ALA A 1 83 ? -9.214 -6.080 5.715 1.00 94.06 83 ALA A C 1
ATOM 673 O O . ALA A 1 83 ? -10.321 -5.621 5.996 1.00 94.06 83 ALA A O 1
ATOM 674 N N . GLU A 1 84 ? -8.643 -7.055 6.426 1.00 93.81 84 GLU A N 1
ATOM 675 C CA . GLU A 1 84 ? -9.255 -7.644 7.621 1.00 93.81 84 GLU A CA 1
ATOM 676 C C . GLU A 1 84 ? -9.512 -6.577 8.700 1.00 93.81 84 GLU A C 1
ATOM 678 O O . GLU A 1 84 ? -10.554 -6.581 9.360 1.00 93.81 84 GLU A O 1
ATOM 683 N N . TYR A 1 85 ? -8.589 -5.621 8.863 1.00 92.19 85 TYR A N 1
ATOM 684 C CA . TYR A 1 85 ? -8.781 -4.465 9.735 1.00 92.19 85 TYR A CA 1
ATOM 685 C C . TYR A 1 85 ? -9.977 -3.607 9.310 1.00 92.19 85 TYR A C 1
ATOM 687 O O . TYR A 1 85 ? -10.824 -3.336 10.160 1.00 92.19 85 TYR A O 1
ATOM 695 N N . VAL A 1 86 ? -10.075 -3.224 8.031 1.00 93.69 86 VAL A N 1
ATOM 696 C CA . VAL A 1 86 ? -11.185 -2.402 7.521 1.00 93.69 86 VAL A CA 1
ATOM 697 C C . VAL A 1 86 ? -12.524 -3.077 7.802 1.00 93.69 86 VAL A C 1
ATOM 699 O O . VAL A 1 86 ? -13.401 -2.456 8.398 1.00 93.69 86 VAL A O 1
ATOM 702 N N . VAL A 1 87 ? -12.662 -4.363 7.464 1.00 93.94 87 VAL A N 1
ATOM 703 C CA . VAL A 1 87 ? -13.897 -5.128 7.706 1.00 93.94 87 VAL A CA 1
ATOM 704 C C . VAL A 1 87 ? -14.258 -5.138 9.192 1.00 93.94 87 VAL A C 1
ATOM 706 O O . VAL A 1 87 ? -15.383 -4.806 9.555 1.00 93.94 87 VAL A O 1
ATOM 709 N N . ARG A 1 88 ? -13.293 -5.432 10.069 1.00 91.75 88 ARG A N 1
ATOM 710 C CA . ARG A 1 88 ? -13.505 -5.491 11.523 1.00 91.75 88 ARG A CA 1
ATOM 711 C C . ARG A 1 88 ? -13.885 -4.146 12.150 1.00 91.75 88 ARG A C 1
ATOM 713 O O . ARG A 1 88 ? -14.494 -4.136 13.217 1.00 91.75 88 ARG A O 1
ATOM 720 N N . MET A 1 89 ? -13.477 -3.026 11.558 1.00 90.50 89 MET A N 1
ATOM 721 C CA . MET A 1 89 ? -13.768 -1.690 12.090 1.00 90.50 89 MET A CA 1
ATOM 722 C C . MET A 1 89 ? -15.089 -1.101 11.571 1.00 90.50 89 MET A C 1
ATOM 724 O O . MET A 1 89 ? -15.592 -0.156 12.175 1.00 90.50 89 MET A O 1
ATOM 728 N N . ARG A 1 90 ? -15.698 -1.677 10.521 1.00 83.38 90 ARG A N 1
ATOM 729 C CA . ARG A 1 90 ? -16.995 -1.221 9.978 1.00 83.38 90 ARG A CA 1
ATOM 730 C C . ARG A 1 90 ? -18.129 -1.263 11.003 1.00 83.38 90 ARG A C 1
ATOM 732 O O . ARG A 1 90 ? -18.987 -0.391 10.989 1.00 83.38 90 ARG A O 1
ATOM 739 N N . GLU A 1 91 ? -18.112 -2.227 11.915 1.00 86.94 91 GLU A N 1
ATOM 740 C CA . GLU A 1 91 ? -19.165 -2.413 12.928 1.00 86.94 91 GLU A CA 1
ATOM 741 C C . GLU A 1 91 ? -18.872 -1.692 14.257 1.00 86.94 91 GLU A C 1
ATOM 743 O O . GLU A 1 91 ? -19.582 -1.886 15.242 1.00 86.94 91 GLU A O 1
ATOM 748 N N . LYS A 1 92 ? -17.807 -0.880 14.315 1.00 91.00 92 LYS A N 1
ATOM 749 C CA . LYS A 1 92 ? -17.364 -0.205 15.542 1.00 91.00 92 LYS A CA 1
ATOM 750 C C . LYS A 1 92 ? -17.773 1.267 15.585 1.00 91.00 92 LYS A C 1
ATOM 752 O O . LYS A 1 92 ? -18.725 1.686 14.935 1.00 91.00 92 LYS A O 1
ATOM 757 N N . THR A 1 93 ? -17.090 2.050 16.419 1.00 92.75 93 THR A N 1
ATOM 758 C CA . THR A 1 93 ? -17.406 3.460 16.633 1.00 92.75 93 THR A CA 1
ATOM 759 C C . THR A 1 93 ? -17.199 4.279 15.351 1.00 92.75 93 THR A C 1
ATOM 761 O O . THR A 1 93 ? -16.381 3.901 14.511 1.00 92.75 93 THR A O 1
ATOM 764 N N . PRO A 1 94 ? -17.855 5.445 15.202 1.00 91.19 94 PRO A N 1
ATOM 765 C CA . PRO A 1 94 ? -17.628 6.326 14.052 1.00 91.19 94 PRO A CA 1
ATOM 766 C C . PRO A 1 94 ? -16.159 6.745 13.871 1.00 91.19 94 PRO A C 1
ATOM 768 O O . PRO A 1 94 ? -15.700 6.950 12.751 1.00 91.19 94 PRO A O 1
ATOM 771 N N . ILE A 1 95 ? -15.398 6.840 14.968 1.00 88.38 95 ILE A N 1
ATOM 772 C CA . ILE A 1 95 ? -13.961 7.148 14.932 1.00 88.38 95 ILE A CA 1
ATOM 773 C C . ILE A 1 95 ? -13.180 5.978 14.318 1.00 88.38 95 ILE A C 1
ATOM 775 O O . ILE A 1 95 ? -12.328 6.191 13.454 1.00 88.38 95 ILE A O 1
ATOM 779 N N . ASP A 1 96 ? -13.496 4.744 14.721 1.00 86.88 96 ASP A N 1
ATOM 780 C CA . ASP A 1 96 ? -12.886 3.539 14.150 1.00 86.88 96 ASP A CA 1
ATOM 781 C C . ASP A 1 96 ? -13.230 3.392 12.662 1.00 86.88 96 ASP A C 1
ATOM 783 O O . ASP A 1 96 ? -12.366 3.040 11.861 1.00 86.88 96 ASP A O 1
ATOM 787 N N . GLN A 1 97 ? -14.469 3.712 12.280 1.00 90.12 97 GLN A N 1
ATOM 788 C CA . GLN A 1 97 ? -14.918 3.708 10.887 1.00 90.12 97 GLN A CA 1
ATOM 789 C C . GLN A 1 97 ? -14.168 4.746 10.041 1.00 90.12 97 GLN A C 1
ATOM 791 O O . GLN A 1 97 ? -13.733 4.428 8.938 1.00 90.12 97 GLN A O 1
ATOM 796 N N . ALA A 1 98 ? -13.952 5.961 10.556 1.00 91.38 98 ALA A N 1
ATOM 797 C CA . ALA A 1 98 ? -13.181 6.988 9.854 1.00 91.38 98 ALA A CA 1
ATOM 798 C C . ALA A 1 98 ? -11.712 6.573 9.653 1.00 91.38 98 ALA A C 1
ATOM 800 O O . ALA A 1 98 ? -11.141 6.777 8.580 1.00 91.38 98 ALA A O 1
ATOM 801 N N . LEU A 1 99 ? -11.099 5.946 10.664 1.00 89.25 99 LEU A N 1
ATOM 802 C CA . LEU A 1 99 ? -9.746 5.405 10.539 1.00 89.25 99 LEU A CA 1
ATOM 803 C C . LEU A 1 99 ? -9.694 4.238 9.543 1.00 89.25 99 LEU A C 1
ATOM 805 O O . LEU A 1 99 ? -8.752 4.148 8.758 1.00 89.25 99 LEU A O 1
ATOM 809 N N . ALA A 1 100 ? -10.710 3.374 9.537 1.00 91.50 100 ALA A N 1
ATOM 810 C CA . ALA A 1 100 ? -10.848 2.298 8.565 1.00 91.50 100 ALA A CA 1
ATOM 811 C C . ALA A 1 100 ? -10.981 2.828 7.137 1.00 91.50 100 ALA A C 1
ATOM 813 O O . ALA A 1 100 ? -10.292 2.327 6.256 1.00 91.50 100 ALA A O 1
ATOM 814 N N . GLN A 1 101 ? -11.782 3.874 6.919 1.00 94.12 101 GLN A N 1
ATOM 815 C CA . GLN A 1 101 ? -11.901 4.509 5.607 1.00 94.12 101 GLN A CA 1
ATOM 816 C C . GLN A 1 101 ? -10.552 5.052 5.134 1.00 94.12 101 GLN A C 1
ATOM 818 O O . GLN A 1 101 ? -10.132 4.761 4.022 1.00 94.12 101 GLN A O 1
ATOM 823 N N . LYS A 1 102 ? -9.808 5.737 6.012 1.00 93.88 102 LYS A N 1
ATOM 824 C CA . LYS A 1 102 ? -8.454 6.205 5.687 1.00 93.88 102 LYS A CA 1
ATOM 825 C C . LYS A 1 102 ? -7.519 5.055 5.301 1.00 93.88 102 LYS A C 1
ATOM 827 O O . LYS A 1 102 ? -6.698 5.205 4.400 1.00 93.88 102 LYS A O 1
ATOM 832 N N . VAL A 1 103 ? -7.595 3.925 6.005 1.00 94.06 103 VAL A N 1
ATOM 833 C CA . VAL A 1 103 ? -6.816 2.728 5.660 1.00 94.06 103 VAL A CA 1
ATOM 834 C C . VAL A 1 103 ? -7.242 2.189 4.294 1.00 94.06 103 VAL A C 1
ATOM 836 O O . VAL A 1 103 ? -6.371 1.837 3.509 1.00 94.06 103 VAL A O 1
ATOM 839 N N . ASP A 1 104 ? -8.537 2.164 3.985 1.00 95.38 104 ASP A N 1
ATOM 840 C CA . ASP A 1 104 ? -9.065 1.712 2.693 1.00 95.38 104 ASP A CA 1
ATOM 841 C C . ASP A 1 104 ? -8.600 2.598 1.526 1.00 95.38 104 ASP A C 1
ATOM 843 O O . ASP A 1 104 ? -8.077 2.094 0.532 1.00 95.38 104 ASP A O 1
ATOM 847 N N . ASP A 1 105 ? -8.650 3.920 1.695 1.00 95.56 105 ASP A N 1
ATOM 848 C CA . ASP A 1 105 ? -8.160 4.881 0.701 1.00 95.56 105 ASP A CA 1
ATOM 849 C C . ASP A 1 105 ? -6.654 4.699 0.440 1.00 95.56 105 ASP A C 1
ATOM 851 O O . ASP A 1 105 ? -6.189 4.709 -0.701 1.00 95.56 105 ASP A O 1
ATOM 855 N N . LEU A 1 106 ? -5.871 4.478 1.503 1.00 95.62 106 LEU A N 1
ATOM 856 C CA . LEU A 1 106 ? -4.431 4.231 1.396 1.00 95.62 106 LEU A CA 1
ATOM 857 C C . LEU A 1 106 ? -4.112 2.881 0.745 1.00 95.62 106 LEU A C 1
ATOM 859 O O . LEU A 1 106 ? -3.100 2.772 0.053 1.00 95.62 106 LEU A O 1
ATOM 863 N N . ARG A 1 107 ? -4.961 1.862 0.929 1.00 95.75 107 ARG A N 1
ATOM 864 C CA . ARG A 1 107 ? -4.841 0.586 0.208 1.00 95.75 107 ARG A CA 1
ATOM 865 C C . ARG A 1 107 ? -5.055 0.787 -1.283 1.00 95.75 107 ARG A C 1
ATOM 867 O O . ARG A 1 107 ? -4.242 0.305 -2.063 1.00 95.75 107 ARG A O 1
ATOM 874 N N . ALA A 1 108 ? -6.105 1.513 -1.668 1.00 95.06 108 ALA A N 1
ATOM 875 C CA . ALA A 1 108 ? -6.382 1.813 -3.070 1.00 95.06 108 ALA A CA 1
ATOM 876 C C . ALA A 1 108 ? -5.228 2.600 -3.717 1.00 95.06 108 ALA A C 1
ATOM 878 O O . ALA A 1 108 ? -4.806 2.283 -4.827 1.00 95.06 108 ALA A O 1
ATOM 879 N N . LEU A 1 109 ? -4.657 3.572 -2.996 1.00 93.88 109 LEU A N 1
ATOM 880 C CA . LEU A 1 109 ? -3.482 4.315 -3.453 1.00 93.88 109 LEU A CA 1
ATOM 881 C C . LEU A 1 109 ? -2.246 3.418 -3.626 1.00 93.88 109 LEU A C 1
ATOM 883 O O . LEU A 1 109 ? -1.533 3.536 -4.623 1.00 93.88 109 LEU A O 1
ATOM 887 N N . ALA A 1 110 ? -1.968 2.546 -2.653 1.00 92.56 110 ALA A N 1
ATOM 888 C CA . ALA A 1 110 ? -0.836 1.627 -2.724 1.00 92.56 110 ALA A CA 1
ATOM 889 C C . ALA A 1 110 ? -0.984 0.650 -3.901 1.00 92.56 110 ALA A C 1
ATOM 891 O O . ALA A 1 110 ? -0.028 0.453 -4.649 1.00 92.56 110 ALA A O 1
ATOM 892 N N . ASP A 1 111 ? -2.186 0.106 -4.107 1.00 93.62 111 ASP A N 1
ATOM 893 C CA . ASP A 1 111 ? -2.506 -0.777 -5.231 1.00 93.62 111 ASP A CA 1
ATOM 894 C C . ASP A 1 111 ? -2.312 -0.070 -6.580 1.00 93.62 111 ASP A C 1
ATOM 896 O O . ASP A 1 111 ? -1.583 -0.558 -7.444 1.00 93.62 111 ASP A O 1
ATOM 900 N N . GLN A 1 112 ? -2.840 1.150 -6.723 1.00 94.50 112 GLN A N 1
ATOM 901 C CA . GLN A 1 112 ? -2.648 1.961 -7.926 1.00 94.50 112 GLN A CA 1
ATOM 902 C C . GLN A 1 112 ? -1.161 2.182 -8.243 1.00 94.50 112 GLN A C 1
ATOM 904 O O . GLN A 1 112 ? -0.743 2.056 -9.395 1.00 94.50 112 GLN A O 1
ATOM 909 N N . LYS A 1 113 ? -0.343 2.497 -7.233 1.00 92.88 113 LYS A N 1
ATOM 910 C CA . LYS A 1 113 ? 1.102 2.688 -7.424 1.00 92.88 113 LYS A CA 1
ATOM 911 C C . LYS A 1 113 ? 1.808 1.392 -7.817 1.00 92.88 113 LYS A C 1
ATOM 913 O O . LYS A 1 113 ? 2.688 1.437 -8.671 1.00 92.88 113 LYS A O 1
ATOM 918 N N . MET A 1 114 ? 1.410 0.253 -7.251 1.00 92.56 114 MET A N 1
ATOM 919 C CA . MET A 1 114 ? 1.947 -1.057 -7.637 1.00 92.56 114 MET A CA 1
ATOM 920 C C . MET A 1 114 ? 1.613 -1.398 -9.093 1.00 92.56 114 MET A C 1
ATOM 922 O O . MET A 1 114 ? 2.484 -1.865 -9.824 1.00 92.56 114 MET A O 1
ATOM 926 N N . VAL A 1 115 ? 0.385 -1.117 -9.539 1.00 93.19 115 VAL A N 1
ATOM 927 C CA . VAL A 1 115 ? -0.019 -1.302 -10.943 1.00 93.19 115 VAL A CA 1
ATOM 928 C C . VAL A 1 115 ? 0.855 -0.463 -11.875 1.00 93.19 115 VAL A C 1
ATOM 930 O O . VAL A 1 115 ? 1.382 -0.988 -12.855 1.00 93.19 115 VAL A O 1
ATOM 933 N N . ILE A 1 116 ? 1.062 0.818 -11.549 1.00 92.06 116 ILE A N 1
ATOM 934 C CA . ILE A 1 116 ? 1.930 1.706 -12.335 1.00 92.06 116 ILE A CA 1
ATOM 935 C C . ILE A 1 116 ? 3.363 1.161 -12.374 1.00 92.06 116 ILE A C 1
ATOM 937 O O . ILE A 1 116 ? 3.937 1.062 -13.456 1.00 92.06 116 ILE A O 1
ATOM 941 N N . TYR A 1 117 ? 3.914 0.754 -11.227 1.00 90.69 117 TYR A N 1
ATOM 942 C CA . TYR A 1 117 ? 5.253 0.170 -11.141 1.00 90.69 117 TYR A CA 1
ATOM 943 C C . TYR A 1 117 ? 5.422 -1.026 -12.087 1.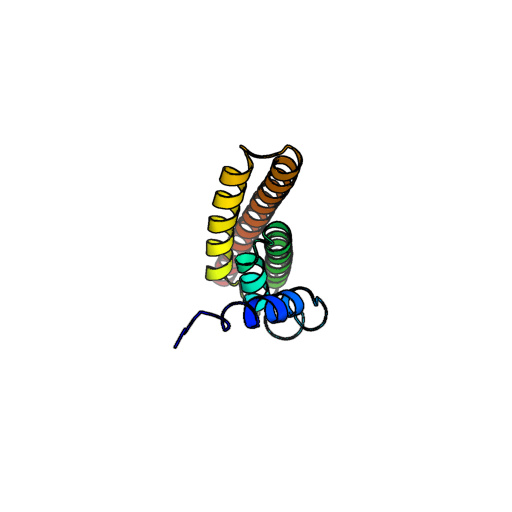00 90.69 117 TYR A C 1
ATOM 945 O O . TYR A 1 117 ? 6.365 -1.060 -12.877 1.00 90.69 117 TYR A O 1
ATOM 953 N N . PHE A 1 118 ? 4.500 -1.994 -12.041 1.00 90.44 118 PHE A N 1
ATOM 954 C CA . PHE A 1 118 ? 4.591 -3.190 -12.880 1.00 90.44 118 PHE A CA 1
ATOM 955 C C . PHE A 1 118 ? 4.407 -2.885 -14.366 1.00 90.44 118 PHE A C 1
ATOM 957 O O . PHE A 1 118 ? 5.095 -3.486 -15.191 1.00 90.44 118 PHE A O 1
ATOM 964 N N . GLN A 1 119 ? 3.532 -1.937 -14.715 1.00 90.56 119 GLN A N 1
ATOM 965 C CA . GLN A 1 119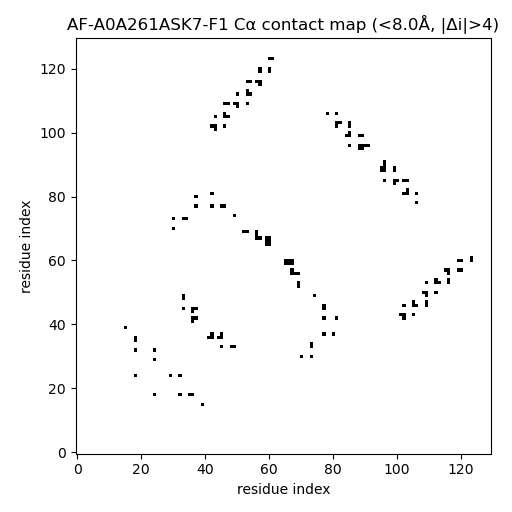 ? 3.381 -1.498 -16.100 1.00 90.56 119 GLN A CA 1
ATOM 966 C C . GLN A 1 119 ? 4.679 -0.868 -16.615 1.00 90.56 119 GLN A C 1
ATOM 968 O O . GLN A 1 119 ? 5.192 -1.276 -17.653 1.00 90.56 119 GLN A O 1
ATOM 973 N N . THR A 1 120 ? 5.259 0.068 -15.857 1.00 88.00 120 THR A N 1
ATOM 974 C CA . THR A 1 120 ? 6.525 0.718 -16.221 1.00 88.00 120 THR A CA 1
ATOM 975 C C . THR A 1 120 ? 7.673 -0.287 -16.326 1.00 88.00 120 THR A C 1
ATOM 977 O O . THR A 1 120 ? 8.487 -0.184 -17.241 1.00 88.00 120 THR A O 1
ATOM 980 N N . LEU A 1 121 ? 7.733 -1.279 -15.431 1.00 87.25 121 LEU A N 1
ATOM 981 C CA . LEU A 1 121 ? 8.740 -2.339 -15.491 1.00 87.25 121 LEU A CA 1
ATOM 982 C C . LEU A 1 121 ? 8.581 -3.175 -16.767 1.00 87.25 121 LEU A C 1
ATOM 984 O O . LEU A 1 121 ? 9.564 -3.417 -17.462 1.00 87.25 121 LEU A O 1
ATOM 988 N N . SER A 1 122 ? 7.349 -3.565 -17.105 1.00 87.12 122 SER A N 1
ATOM 989 C CA . SER A 1 122 ? 7.054 -4.300 -18.339 1.00 87.12 122 SER A CA 1
ATOM 990 C C . SER A 1 122 ? 7.466 -3.509 -19.585 1.00 87.12 122 SER A C 1
ATOM 992 O O . SER A 1 122 ? 8.106 -4.065 -20.477 1.00 87.12 122 SER A O 1
ATOM 994 N N . ASP A 1 123 ? 7.136 -2.218 -19.647 1.00 86.50 123 ASP A N 1
ATOM 995 C CA . ASP A 1 123 ? 7.481 -1.356 -20.784 1.00 86.50 123 ASP A CA 1
ATOM 996 C C . ASP A 1 123 ? 9.007 -1.207 -20.930 1.00 86.50 123 ASP A C 1
ATOM 998 O O . ASP A 1 123 ? 9.548 -1.319 -22.034 1.00 86.50 123 ASP A O 1
ATOM 1002 N N . PHE A 1 124 ? 9.717 -1.029 -19.810 1.00 84.81 124 PHE A N 1
ATOM 1003 C CA . PHE A 1 124 ? 11.179 -0.984 -19.778 1.00 84.81 124 PHE A CA 1
ATOM 1004 C C . PHE A 1 124 ? 11.798 -2.294 -20.283 1.00 84.81 124 PHE A C 1
ATOM 1006 O O . PHE A 1 124 ? 12.678 -2.269 -21.145 1.00 84.81 124 PHE A O 1
ATOM 1013 N N . GLU A 1 125 ? 11.328 -3.445 -19.794 1.00 83.12 125 GLU A N 1
ATOM 1014 C CA . GLU A 1 125 ? 11.824 -4.756 -20.221 1.00 83.12 125 GLU A CA 1
ATOM 1015 C C . GLU A 1 125 ? 11.576 -5.022 -21.709 1.00 83.12 125 GLU A C 1
ATOM 1017 O O . GLU A 1 125 ? 12.434 -5.603 -22.373 1.00 83.12 125 GLU A O 1
ATOM 1022 N N . GLN A 1 126 ? 10.426 -4.609 -22.249 1.00 84.88 126 GLN A N 1
ATOM 1023 C CA . GLN A 1 126 ? 10.119 -4.758 -23.673 1.00 84.88 126 GLN A CA 1
ATOM 1024 C C . GLN A 1 126 ? 11.037 -3.899 -24.547 1.00 84.88 126 GLN A C 1
ATOM 1026 O O . GLN A 1 126 ? 11.547 -4.396 -25.550 1.00 84.88 126 GLN A O 1
ATOM 1031 N N . ALA A 1 127 ? 11.304 -2.653 -24.147 1.00 82.00 127 ALA A N 1
ATOM 1032 C CA . ALA A 1 127 ? 12.193 -1.753 -24.880 1.00 82.00 127 ALA A CA 1
ATOM 1033 C C . ALA A 1 127 ? 13.646 -2.263 -24.955 1.00 82.00 127 ALA A C 1
ATOM 1035 O O . ALA A 1 127 ? 14.329 -1.987 -25.934 1.00 82.00 127 ALA A O 1
ATOM 1036 N N . HIS A 1 128 ? 14.106 -3.029 -23.958 1.00 73.69 128 H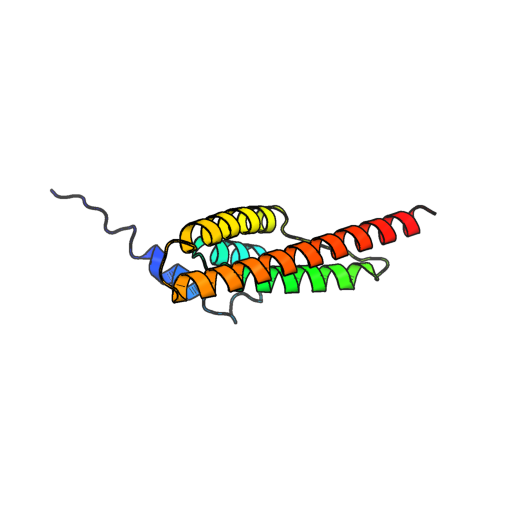IS A N 1
ATOM 1037 C CA . HIS A 1 128 ? 15.468 -3.585 -23.908 1.00 73.69 128 HIS A CA 1
ATOM 1038 C C . HIS A 1 128 ? 15.616 -4.959 -24.587 1.00 73.69 128 HIS A C 1
ATOM 1040 O O . HIS A 1 128 ? 16.716 -5.510 -24.618 1.00 73.69 128 HIS A O 1
ATOM 1046 N N . ARG A 1 129 ? 14.526 -5.544 -25.106 1.00 70.88 129 ARG A N 1
ATOM 1047 C CA . ARG A 1 129 ? 14.556 -6.807 -25.872 1.00 70.88 129 ARG A CA 1
ATOM 1048 C C . ARG A 1 129 ? 14.742 -6.603 -27.384 1.00 70.88 129 ARG A C 1
ATOM 1050 O O . ARG A 1 129 ? 14.853 -7.603 -28.091 1.00 70.88 129 ARG A O 1
ATOM 1057 N N . ILE A 1 130 ? 14.741 -5.356 -27.860 1.00 52.47 130 ILE A N 1
ATOM 1058 C CA . ILE A 1 130 ? 14.907 -4.948 -29.269 1.00 52.47 130 ILE A CA 1
ATOM 1059 C C . ILE A 1 130 ? 16.346 -4.478 -29.483 1.00 52.47 130 ILE A C 1
ATOM 1061 O O . ILE A 1 130 ? 16.921 -4.835 -30.535 1.00 52.47 130 ILE A O 1
#

Organism: Caenorhabditis remanei (NCBI:txid31234)

InterPro domains:
  IPR021717 Nucleoporin Nup120/160 [PTHR21286] (24-121)

Nearest PDB structures (foldseek):
  5hjs-assembly1_A  TM=3.529E-01  e=6.048E+00  Homo sapiens

Foldseek 3Di:
DDDDDPPPPPVVVVLVVVLPPPVVPVPDDLQVSLLSCLVVVVLLVSLVSLLVLLVVLLVQLVDPPRDGDDPVVSLVSSLVSLVVQLVVQCPDDPVSNVVSVSSVVSSVSSVVSVVSSVVSNVVSVVVVVD

Sequence (130 aa):
MIYSESWKLGFGVQFRQKCLDREVFKIVNPNDYLRCLADYGQYAAALQLIAEVVEQETSKLSQPNARTWLPYGVIDELMKKSAEYVVRMREKTPIDQALAQKVDDLRALADQKMVIYFQTLSDFEQAHRI

Secondary structure (DSSP, 8-state):
-----TTTTTHHHHHHHHTT-HHHHTTT-HHHHHHHHHHTT-HHHHHHHHHHHHHHHHHHTTSTT------HHHHHHHHHHHHHHHHHHTTS-HHHHHHHHHHHHHHHHHHHHHHHHHHHHHHHHHHTT-

pLDDT: mean 76.41, std 20.41, range [28.73, 95.75]

Radius of gyration: 18.51 Å; Cα contacts (8 Å, |Δi|>4): 87; chains: 1; bounding box: 40×31×73 Å

Solvent-accessible surface area (backbone atoms only — not comparable to full-atom values): 7478 Å² total; per-residue (Å²): 142,82,91,77,82,75,76,72,66,60,62,63,50,61,51,54,55,53,78,67,43,73,76,75,50,79,77,76,46,75,62,63,53,42,48,49,28,46,76,72,64,39,42,55,64,34,33,51,49,48,37,53,51,42,50,55,39,41,64,39,58,79,42,99,80,51,80,70,80,77,65,58,72,58,51,54,51,42,62,48,56,46,49,56,47,32,62,67,21,64,84,53,54,72,68,45,31,53,53,26,48,53,36,50,56,36,47,54,51,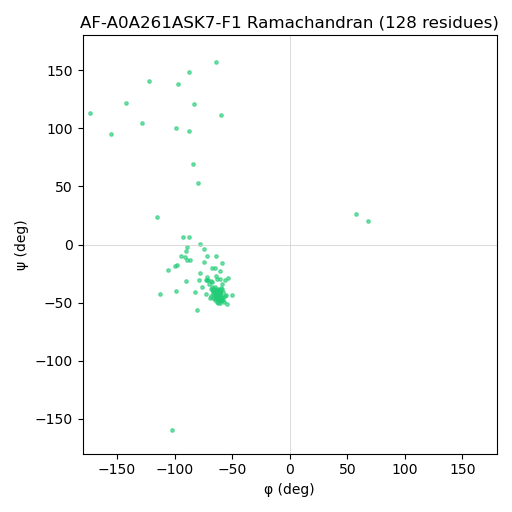30,50,54,42,50,53,52,32,53,51,53,48,51,54,46,55,57,65,74,74,113